Protein AF-A0A954TWH6-F1 (afdb_monomer_lite)

Foldseek 3Di:
DEVPPDALCDDVVNQCQVPRSHHYPVSVVNCVVVVNPPPDDDDPPPPPPPPVVVVVVVVVVVVVVVVVVVVVVVVVVVVVVD

pLDDT: mean 85.71, std 11.18, range [54.53, 97.25]

Sequence (82 aa):
EYEDEIAENSTWADGDWNGDGEFGSSDFVLAFTSGGYEQGPRLAVASVPEPAGTTLYLLGILGLSCVRRSAVLRSTHRSDLA

Structure (mmCIF, N/CA/C/O backbone):
data_AF-A0A954TWH6-F1
#
_entry.id   AF-A0A954TWH6-F1
#
loop_
_atom_site.group_PDB
_atom_site.id
_atom_site.type_symbol
_atom_site.label_atom_id
_atom_site.label_alt_id
_atom_site.label_comp_id
_atom_site.label_asym_id
_atom_site.label_entity_id
_atom_site.label_seq_id
_atom_site.pdbx_PDB_ins_code
_atom_site.Cartn_x
_atom_site.Cartn_y
_atom_site.Cartn_z
_atom_site.occupancy
_atom_site.B_iso_or_equiv
_atom_site.auth_seq_id
_atom_site.auth_comp_id
_atom_site.auth_asym_id
_atom_site.auth_atom_id
_atom_site.pdbx_PDB_model_num
ATOM 1 N N . GLU A 1 1 ? 16.008 0.664 -7.071 1.00 83.69 1 GLU A N 1
ATOM 2 C CA . GLU A 1 1 ? 14.806 -0.104 -6.730 1.00 83.69 1 GLU A CA 1
ATOM 3 C C . GLU A 1 1 ? 14.520 -1.230 -7.715 1.00 83.69 1 GLU A C 1
ATOM 5 O O . GLU A 1 1 ? 14.485 -2.362 -7.276 1.00 83.69 1 GLU A O 1
ATOM 10 N N . TYR A 1 2 ? 14.365 -1.011 -9.032 1.00 94.94 2 TYR A N 1
ATOM 11 C CA . TYR A 1 2 ? 14.096 -2.156 -9.924 1.00 94.94 2 TYR A CA 1
ATOM 12 C C . TYR A 1 2 ? 15.296 -3.112 -10.042 1.00 94.94 2 TYR A C 1
ATOM 14 O O . TYR A 1 2 ? 16.311 -2.715 -10.619 1.00 94.94 2 TYR A O 1
ATOM 22 N N . GLU A 1 3 ? 15.137 -4.349 -9.555 1.00 93.00 3 GLU A N 1
ATOM 23 C CA . GLU A 1 3 ? 16.105 -5.459 -9.663 1.00 93.00 3 GLU A CA 1
ATOM 24 C C . GLU A 1 3 ? 17.567 -5.016 -9.430 1.00 93.00 3 GLU A C 1
ATOM 26 O O . GLU A 1 3 ? 18.456 -5.294 -10.235 1.00 93.00 3 GLU A O 1
ATOM 31 N N . ASP A 1 4 ? 17.819 -4.285 -8.340 1.00 93.31 4 ASP A N 1
ATOM 32 C CA . ASP A 1 4 ? 19.125 -3.673 -8.051 1.00 93.31 4 ASP A CA 1
ATOM 33 C C . ASP A 1 4 ? 19.985 -4.431 -7.023 1.00 93.31 4 ASP A C 1
ATOM 35 O O . ASP A 1 4 ? 21.062 -3.960 -6.655 1.00 93.31 4 ASP A O 1
ATOM 39 N N . GLU A 1 5 ? 19.532 -5.620 -6.612 1.00 91.06 5 GLU A N 1
ATOM 40 C CA . GLU A 1 5 ? 20.193 -6.527 -5.662 1.00 91.06 5 GLU A CA 1
ATOM 41 C C . GLU A 1 5 ? 20.245 -6.019 -4.206 1.00 91.06 5 GLU A C 1
ATOM 43 O O . GLU A 1 5 ? 20.918 -6.629 -3.365 1.00 91.06 5 GLU A O 1
ATOM 48 N N . ILE A 1 6 ? 19.527 -4.940 -3.872 1.00 93.31 6 ILE A N 1
ATOM 49 C CA . ILE A 1 6 ? 19.413 -4.437 -2.500 1.00 93.31 6 ILE A CA 1
ATOM 50 C C . ILE A 1 6 ? 18.111 -4.935 -1.878 1.00 93.31 6 ILE A C 1
ATOM 52 O O . ILE A 1 6 ? 17.046 -4.376 -2.105 1.00 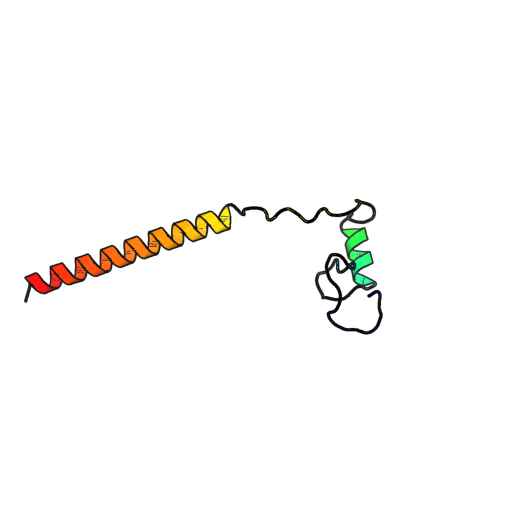93.31 6 ILE A O 1
ATOM 56 N N . ALA A 1 7 ? 18.231 -5.948 -1.024 1.00 92.62 7 ALA A N 1
ATOM 57 C CA . ALA A 1 7 ? 17.066 -6.582 -0.429 1.00 92.62 7 ALA A CA 1
ATOM 58 C C . ALA A 1 7 ? 16.275 -5.668 0.533 1.00 92.62 7 ALA A C 1
ATOM 60 O O . ALA A 1 7 ? 16.864 -4.918 1.319 1.00 92.62 7 ALA A O 1
ATOM 61 N N . GLU A 1 8 ? 14.953 -5.827 0.524 1.00 93.75 8 GLU A N 1
ATOM 62 C CA . GLU A 1 8 ? 13.948 -5.240 1.413 1.00 93.75 8 GLU A CA 1
ATOM 63 C C . GLU A 1 8 ? 13.970 -3.702 1.451 1.00 93.75 8 GLU A C 1
ATOM 65 O O . GLU A 1 8 ? 13.700 -3.086 2.489 1.00 93.75 8 GLU A O 1
ATOM 70 N N . ASN A 1 9 ? 14.320 -3.059 0.333 1.00 95.19 9 ASN A N 1
ATOM 71 C CA . ASN A 1 9 ? 14.417 -1.600 0.257 1.00 95.19 9 ASN A CA 1
ATOM 72 C C . ASN A 1 9 ? 13.215 -0.919 -0.418 1.00 95.19 9 ASN A C 1
ATOM 74 O O . ASN A 1 9 ? 13.167 0.312 -0.446 1.00 95.19 9 ASN A O 1
ATOM 78 N N . SER A 1 10 ? 12.271 -1.693 -0.956 1.00 95.19 10 SER A N 1
ATOM 79 C CA . SER A 1 10 ? 11.164 -1.169 -1.747 1.00 95.19 10 SER A CA 1
ATOM 80 C C . SER A 1 10 ? 9.883 -1.076 -0.926 1.00 95.19 10 SER A C 1
ATOM 82 O O . SER A 1 10 ? 9.581 -1.894 -0.059 1.00 95.19 10 SER A O 1
ATOM 84 N N . THR A 1 11 ? 9.110 -0.031 -1.194 1.00 92.62 11 THR A N 1
ATOM 85 C CA . THR A 1 11 ? 7.787 0.181 -0.614 1.00 92.62 11 THR A CA 1
ATOM 86 C C . THR A 1 11 ? 6.717 0.189 -1.702 1.00 92.62 11 THR A C 1
ATOM 88 O O . THR A 1 11 ? 6.996 0.254 -2.900 1.00 92.62 11 THR A O 1
ATOM 91 N N . TRP A 1 12 ? 5.450 0.246 -1.288 1.00 89.81 12 TRP A N 1
ATOM 92 C CA . TRP A 1 12 ? 4.317 0.486 -2.188 1.00 89.81 12 TRP A CA 1
ATOM 93 C C . TRP A 1 12 ? 4.499 1.703 -3.109 1.00 89.81 12 TRP A C 1
ATOM 95 O O . TRP A 1 12 ? 3.918 1.739 -4.192 1.00 89.81 12 TRP A O 1
ATOM 105 N N . ALA A 1 13 ? 5.245 2.723 -2.667 1.00 89.00 13 ALA A N 1
ATOM 106 C CA . ALA A 1 13 ? 5.513 3.913 -3.470 1.00 89.00 13 ALA A CA 1
ATOM 107 C C . ALA A 1 13 ? 6.572 3.664 -4.556 1.00 89.00 13 ALA A C 1
ATOM 109 O O . ALA A 1 13 ? 6.528 4.318 -5.597 1.00 89.00 13 ALA A O 1
ATOM 110 N N . ASP A 1 14 ? 7.479 2.716 -4.318 1.00 91.06 14 ASP A N 1
ATOM 111 C CA . ASP A 1 14 ? 8.582 2.361 -5.215 1.00 91.06 14 ASP A CA 1
ATOM 112 C C . ASP A 1 14 ? 8.152 1.353 -6.287 1.00 91.06 14 ASP A C 1
ATOM 114 O O . ASP A 1 14 ? 8.768 1.282 -7.348 1.00 91.06 14 ASP A O 1
ATOM 118 N N . GLY A 1 15 ? 7.047 0.639 -6.052 1.00 90.81 15 GLY A N 1
ATOM 119 C CA . GLY A 1 15 ? 6.474 -0.309 -7.006 1.00 90.81 15 GLY A CA 1
ATOM 120 C C . GLY A 1 15 ? 6.341 -1.738 -6.491 1.00 90.81 15 GLY A C 1
ATOM 121 O O . GLY A 1 15 ? 6.053 -2.608 -7.304 1.00 90.81 15 GLY A O 1
ATOM 122 N N . ASP A 1 16 ? 6.494 -1.977 -5.188 1.00 94.56 16 ASP A N 1
ATOM 123 C CA . ASP A 1 16 ? 6.223 -3.270 -4.546 1.00 94.56 16 ASP A CA 1
ATOM 124 C C . ASP A 1 16 ? 4.701 -3.533 -4.516 1.00 94.56 16 ASP A C 1
ATOM 126 O O . ASP A 1 16 ? 3.966 -3.070 -3.636 1.00 94.56 16 ASP A O 1
ATOM 130 N N . TRP A 1 17 ? 4.191 -4.189 -5.559 1.00 93.88 17 TRP A N 1
ATOM 131 C CA . TRP A 1 17 ? 2.769 -4.496 -5.720 1.00 93.88 17 TRP A CA 1
ATOM 132 C C . TRP A 1 17 ? 2.366 -5.754 -4.964 1.00 93.88 17 TRP A C 1
ATOM 134 O O . TRP A 1 17 ? 1.186 -5.888 -4.614 1.00 93.88 17 TRP A O 1
ATOM 144 N N . ASN A 1 18 ? 3.292 -6.696 -4.782 1.00 95.19 18 ASN A N 1
ATOM 145 C CA . ASN A 1 18 ? 3.024 -7.976 -4.131 1.00 95.19 18 ASN A CA 1
ATOM 146 C C . ASN A 1 18 ? 3.291 -7.948 -2.610 1.00 95.19 18 ASN A C 1
ATOM 148 O O . ASN A 1 18 ? 2.816 -8.843 -1.905 1.00 95.19 18 ASN A O 1
ATOM 152 N N . GLY A 1 19 ? 3.930 -6.892 -2.107 1.00 94.69 19 GLY A N 1
ATOM 153 C CA . GLY A 1 19 ? 4.234 -6.660 -0.702 1.00 94.69 19 GLY A CA 1
ATOM 154 C C . GLY A 1 19 ? 5.423 -7.471 -0.188 1.00 94.69 19 GLY A C 1
ATOM 155 O O . GLY A 1 19 ? 5.428 -7.795 1.004 1.00 94.69 19 GLY A O 1
ATOM 156 N N . ASP A 1 20 ? 6.355 -7.873 -1.054 1.00 95.44 20 ASP A N 1
ATOM 157 C CA . ASP A 1 20 ? 7.520 -8.683 -0.679 1.00 95.44 20 ASP A CA 1
ATOM 158 C C . ASP A 1 20 ? 8.771 -7.862 -0.323 1.00 95.44 20 ASP A C 1
ATOM 160 O O . ASP A 1 20 ? 9.756 -8.437 0.140 1.00 95.44 20 ASP A O 1
ATOM 164 N N . GLY A 1 21 ? 8.696 -6.531 -0.423 1.00 95.25 21 GLY A N 1
ATOM 165 C CA . GLY A 1 21 ? 9.792 -5.619 -0.105 1.00 95.25 21 GLY A CA 1
ATOM 166 C C . GLY A 1 21 ? 10.771 -5.387 -1.256 1.00 95.25 21 GLY A C 1
ATOM 167 O O . GLY A 1 21 ? 11.743 -4.654 -1.063 1.00 95.25 21 GLY A O 1
ATOM 168 N N . GLU A 1 22 ? 10.511 -5.952 -2.437 1.00 96.38 22 GLU A N 1
ATOM 169 C CA . GLU A 1 22 ? 11.289 -5.756 -3.658 1.00 96.38 22 GLU A CA 1
ATOM 170 C C . GLU A 1 22 ? 10.455 -5.074 -4.740 1.00 96.38 22 GLU A C 1
ATOM 172 O O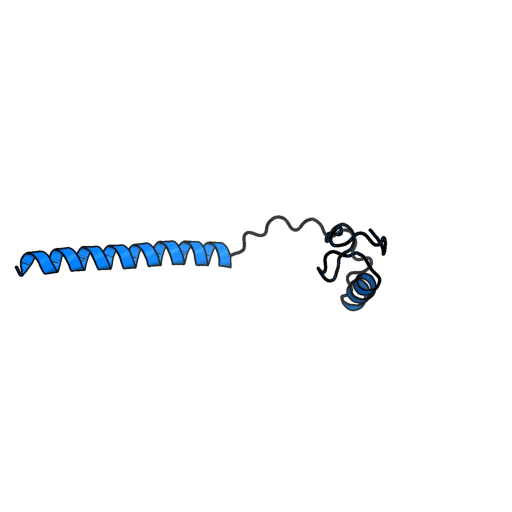 . GLU A 1 22 ? 9.232 -5.179 -4.785 1.00 96.38 22 GLU A O 1
ATOM 177 N N . PHE A 1 23 ? 11.127 -4.382 -5.660 1.00 96.31 23 PHE A N 1
ATOM 178 C CA . PHE A 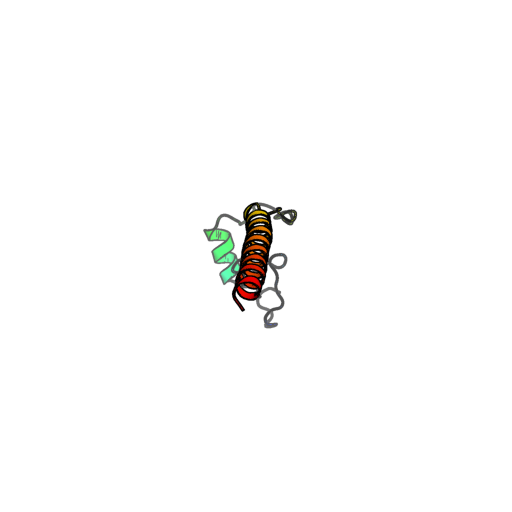1 23 ? 10.505 -3.979 -6.913 1.00 96.31 23 PHE A CA 1
ATOM 179 C C . PHE A 1 23 ? 11.087 -4.796 -8.066 1.00 96.31 23 PHE A C 1
ATOM 181 O O . PHE A 1 23 ? 12.232 -4.597 -8.484 1.00 96.31 23 PHE A O 1
ATOM 188 N N . GLY A 1 24 ? 10.285 -5.709 -8.615 1.00 95.50 24 GLY A N 1
ATOM 189 C CA . GLY A 1 24 ? 10.732 -6.610 -9.668 1.00 95.50 24 GLY A CA 1
ATOM 190 C C . GLY A 1 24 ? 9.667 -7.000 -10.686 1.00 95.50 24 GLY A C 1
ATOM 191 O O . GLY A 1 24 ? 8.556 -6.472 -10.766 1.00 95.50 24 GLY A O 1
ATOM 192 N N . SER A 1 25 ? 10.030 -7.966 -11.527 1.00 96.69 25 SER A N 1
ATOM 193 C CA . SER A 1 25 ? 9.169 -8.445 -12.612 1.00 96.69 25 SER A CA 1
ATOM 194 C C . SER A 1 25 ? 7.819 -9.009 -12.132 1.00 96.69 25 SER A C 1
ATOM 196 O O . SER A 1 25 ? 6.812 -8.909 -12.841 1.00 96.69 25 SER A O 1
ATOM 198 N N . SER A 1 26 ? 7.770 -9.601 -10.934 1.00 96.56 26 SER A N 1
ATOM 199 C CA . SER A 1 26 ? 6.539 -10.117 -10.317 1.00 96.56 26 SER A CA 1
ATOM 200 C C . SER A 1 26 ? 5.514 -9.022 -10.038 1.00 96.56 26 SER A C 1
ATOM 202 O O . SER A 1 26 ? 4.316 -9.251 -10.229 1.00 96.56 26 SER A O 1
ATOM 204 N N . ASP A 1 27 ? 5.970 -7.829 -9.661 1.00 96.38 27 ASP A N 1
ATOM 205 C CA . ASP A 1 27 ? 5.112 -6.681 -9.379 1.00 96.38 27 ASP A CA 1
ATOM 206 C C . ASP A 1 27 ? 4.400 -6.194 -10.624 1.00 96.38 27 ASP A C 1
ATOM 208 O O . ASP A 1 27 ? 3.203 -5.914 -10.586 1.00 96.38 27 ASP A O 1
ATOM 212 N N . PHE A 1 28 ? 5.092 -6.188 -11.765 1.00 95.38 28 PHE A N 1
ATOM 213 C CA . PHE A 1 28 ? 4.464 -5.865 -13.041 1.00 95.38 28 PHE A CA 1
ATOM 214 C C . PHE A 1 28 ? 3.359 -6.855 -13.396 1.00 95.38 28 PHE A C 1
ATOM 216 O O . PHE A 1 28 ? 2.261 -6.443 -13.774 1.00 95.38 28 PHE A O 1
ATOM 223 N N . VAL A 1 29 ? 3.604 -8.159 -13.236 1.00 96.81 29 VAL A N 1
ATOM 224 C CA . VAL A 1 29 ? 2.574 -9.176 -13.494 1.00 96.81 29 VAL A CA 1
ATOM 225 C C . VAL A 1 29 ? 1.359 -8.935 -12.602 1.00 96.81 29 VAL A C 1
ATOM 227 O O . VAL A 1 29 ? 0.228 -8.971 -13.095 1.00 96.81 29 VAL A O 1
ATOM 230 N N . LEU A 1 30 ? 1.564 -8.634 -11.318 1.00 96.31 30 LEU A N 1
ATOM 231 C CA . LEU A 1 30 ? 0.470 -8.359 -10.392 1.00 96.31 30 LEU A CA 1
ATOM 232 C C . LEU A 1 30 ? -0.256 -7.046 -10.720 1.00 96.31 30 LEU A C 1
ATOM 234 O O . LEU A 1 30 ? -1.487 -7.008 -10.713 1.00 96.31 30 LEU A O 1
ATOM 238 N N . ALA A 1 31 ? 0.468 -5.988 -11.080 1.00 94.19 31 ALA A N 1
ATOM 239 C CA . ALA A 1 31 ? -0.095 -4.698 -11.474 1.00 94.19 31 ALA A CA 1
ATOM 240 C C . ALA A 1 31 ? -0.973 -4.808 -12.729 1.00 94.19 31 ALA A C 1
ATOM 242 O O . ALA A 1 31 ? -2.070 -4.243 -12.777 1.00 94.19 31 ALA A O 1
ATOM 243 N N . PHE A 1 32 ? -0.530 -5.575 -13.729 1.00 95.44 32 PHE A N 1
ATOM 244 C CA . PHE A 1 32 ? -1.303 -5.819 -14.945 1.00 95.44 32 PHE A CA 1
ATOM 245 C C . PHE A 1 32 ? -2.508 -6.723 -14.687 1.00 95.44 32 PHE A C 1
ATOM 247 O O . PHE A 1 32 ? -3.618 -6.408 -15.114 1.00 95.44 32 PHE A O 1
ATOM 254 N N . THR A 1 33 ? -2.317 -7.834 -13.973 1.00 97.25 33 THR A N 1
ATOM 255 C CA . THR A 1 33 ? -3.393 -8.815 -13.742 1.00 97.25 33 THR A CA 1
ATOM 256 C C . THR A 1 33 ? -4.464 -8.305 -12.781 1.00 97.25 33 THR A C 1
ATOM 258 O O . THR A 1 33 ? -5.630 -8.667 -12.929 1.00 97.25 33 THR A O 1
ATOM 261 N N . SER A 1 34 ? -4.109 -7.415 -11.851 1.00 93.75 34 SER A N 1
ATOM 262 C CA . SER A 1 34 ? -5.063 -6.734 -10.965 1.00 93.75 34 SER A CA 1
ATOM 263 C C . SER A 1 34 ? -5.759 -5.522 -11.603 1.00 93.75 34 SER A C 1
ATOM 265 O O . SER A 1 34 ? -6.633 -4.930 -10.972 1.00 93.75 34 SER A O 1
ATOM 267 N N . GLY A 1 35 ? -5.405 -5.144 -12.841 1.00 92.12 35 GLY A N 1
ATOM 268 C CA . GLY A 1 35 ? -5.976 -3.978 -13.531 1.00 92.12 35 GLY A CA 1
ATOM 269 C C . GLY A 1 35 ? -5.527 -2.632 -12.955 1.00 92.12 35 GLY A C 1
ATOM 270 O O . GLY A 1 35 ? -6.170 -1.608 -13.175 1.00 92.12 35 GLY A O 1
ATOM 271 N N . GLY A 1 36 ? -4.441 -2.633 -12.188 1.00 88.62 36 GLY A N 1
ATOM 272 C CA . GLY A 1 36 ? -3.930 -1.467 -11.490 1.00 88.62 36 GLY A CA 1
ATOM 273 C C . GLY A 1 36 ? -2.949 -0.608 -12.297 1.00 88.62 36 GLY A C 1
ATOM 274 O O . GLY A 1 36 ? -2.665 0.525 -11.907 1.00 88.62 36 GLY A O 1
ATOM 275 N N . TYR A 1 37 ? -2.456 -1.123 -13.425 1.00 90.81 37 TYR A N 1
ATOM 276 C CA . TYR A 1 37 ? -1.623 -0.371 -14.362 1.00 90.81 37 TYR A CA 1
ATOM 277 C C . TYR A 1 37 ? -2.378 0.827 -14.958 1.00 90.81 37 TYR A C 1
ATOM 279 O O . TYR A 1 37 ? -3.567 0.733 -15.260 1.00 90.81 37 TYR A O 1
ATOM 287 N N . GLU A 1 38 ? -1.683 1.959 -15.104 1.00 91.12 38 GLU A N 1
ATOM 288 C CA . GLU A 1 38 ? -2.220 3.222 -15.644 1.00 91.12 38 GLU A CA 1
ATOM 289 C C . GLU A 1 38 ? -3.456 3.798 -14.919 1.00 91.12 38 GLU A C 1
ATOM 291 O O . GLU A 1 38 ? -4.080 4.736 -15.407 1.00 91.12 38 GLU A O 1
ATOM 296 N N . GLN A 1 39 ? -3.770 3.339 -13.702 1.00 88.50 39 GLN A N 1
ATOM 297 C CA . GLN A 1 39 ? -4.859 3.904 -12.884 1.00 88.50 39 GLN A CA 1
ATOM 298 C C . GLN A 1 39 ? -4.509 5.258 -12.231 1.00 88.50 39 GLN A C 1
ATOM 300 O O . GLN A 1 39 ? -5.320 5.841 -11.511 1.00 88.50 39 GLN A O 1
ATOM 305 N N . GLY A 1 40 ? -3.307 5.779 -12.491 1.00 82.94 40 GLY A N 1
ATOM 306 C CA . GLY A 1 40 ? -2.783 6.998 -11.882 1.00 82.94 40 GLY A CA 1
ATOM 307 C C . GLY A 1 40 ? -2.272 6.791 -10.448 1.00 82.94 40 GLY A C 1
ATOM 308 O O . GLY A 1 40 ? -2.253 5.668 -9.939 1.00 82.94 40 GLY A O 1
ATOM 309 N N . PRO A 1 41 ? -1.814 7.868 -9.785 1.00 78.69 41 PRO A N 1
ATOM 310 C CA . PRO A 1 41 ? -1.295 7.786 -8.427 1.00 78.69 41 PRO A CA 1
ATOM 311 C C . PRO A 1 41 ? -2.372 7.297 -7.460 1.00 78.69 41 PRO A C 1
ATOM 313 O O . PRO A 1 41 ? -3.436 7.912 -7.335 1.00 78.69 41 PRO A O 1
ATOM 316 N N . ARG A 1 42 ? -2.076 6.230 -6.711 1.00 73.44 42 ARG A N 1
ATOM 317 C CA . ARG A 1 42 ? -2.853 5.908 -5.514 1.00 73.44 42 ARG A CA 1
ATOM 318 C C . ARG A 1 42 ? -2.596 7.021 -4.511 1.00 73.44 42 ARG A C 1
ATOM 320 O O . ARG A 1 42 ? -1.500 7.132 -3.969 1.00 73.44 42 ARG A O 1
ATOM 327 N N . LEU A 1 43 ? -3.593 7.875 -4.291 1.00 74.69 43 LEU A N 1
ATOM 328 C CA . LEU A 1 43 ? -3.538 8.818 -3.182 1.00 74.69 43 LEU A CA 1
ATOM 329 C C . LEU A 1 43 ? -3.313 7.999 -1.914 1.00 74.69 43 LEU A C 1
ATOM 331 O O . LEU A 1 43 ? -3.992 6.987 -1.729 1.00 74.69 43 LEU A O 1
ATOM 335 N N . ALA A 1 44 ? -2.363 8.417 -1.072 1.00 66.31 44 ALA A N 1
ATOM 336 C CA . ALA A 1 44 ? -2.199 7.842 0.254 1.00 66.31 44 AL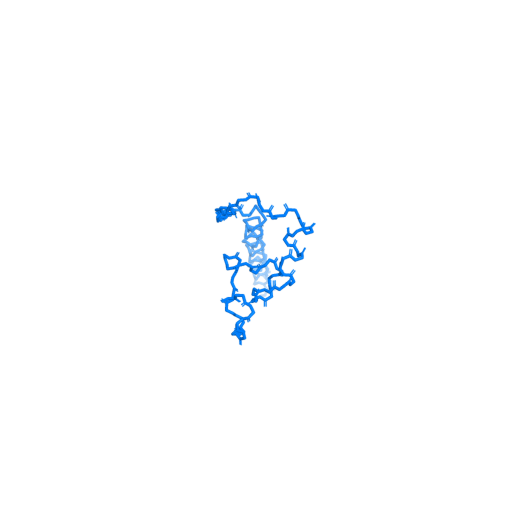A A CA 1
ATOM 337 C C . ALA A 1 44 ? -3.587 7.816 0.897 1.00 66.31 44 ALA A C 1
ATOM 339 O O . ALA A 1 44 ? -4.181 8.874 1.126 1.00 66.31 44 ALA A O 1
ATOM 340 N N . VAL A 1 45 ? -4.152 6.616 1.054 1.00 63.59 45 VAL A N 1
ATOM 341 C CA . VAL A 1 45 ? -5.504 6.463 1.577 1.00 63.59 45 VAL A CA 1
ATOM 342 C C . VAL A 1 45 ? -5.444 7.079 2.965 1.00 63.59 45 VAL A C 1
ATOM 344 O O . VAL A 1 45 ? -4.705 6.591 3.821 1.00 63.59 45 VAL A O 1
ATOM 347 N N . ALA A 1 46 ? -6.127 8.215 3.147 1.00 61.81 46 ALA A N 1
ATOM 348 C CA . ALA A 1 46 ? -6.208 8.884 4.438 1.00 61.81 46 ALA A CA 1
ATOM 349 C C . ALA A 1 46 ? -6.555 7.818 5.470 1.00 61.81 46 ALA A C 1
ATOM 351 O O . ALA A 1 46 ? -7.443 7.015 5.185 1.00 61.81 46 ALA A O 1
ATOM 352 N N . SER A 1 47 ? -5.830 7.779 6.593 1.00 59.69 47 SER A N 1
ATOM 353 C CA . SER A 1 47 ? -6.001 6.775 7.644 1.00 59.69 47 SER A CA 1
ATOM 354 C C . SER A 1 47 ? -7.487 6.534 7.882 1.00 59.69 47 SER A C 1
ATOM 356 O O . SER A 1 47 ? -8.176 7.356 8.488 1.00 59.69 47 SER A O 1
ATOM 358 N N . VAL A 1 48 ? -8.000 5.441 7.314 1.00 60.22 48 VAL A N 1
ATOM 359 C CA . VAL A 1 48 ? -9.427 5.149 7.350 1.00 60.22 48 VAL A CA 1
ATOM 360 C C . VAL A 1 48 ? -9.709 4.796 8.801 1.00 60.22 48 VAL A C 1
ATOM 362 O O . VAL A 1 48 ? -9.095 3.858 9.313 1.00 60.22 48 VAL A O 1
ATOM 365 N N . PRO A 1 49 ? -10.581 5.530 9.512 1.00 66.25 49 PRO A N 1
ATOM 366 C CA . PRO A 1 49 ? -10.984 5.123 10.844 1.00 66.25 49 PRO A CA 1
ATOM 367 C C . PRO A 1 49 ? -11.748 3.811 10.687 1.00 66.25 49 PRO A C 1
ATOM 369 O O . PRO A 1 49 ? -12.914 3.813 10.292 1.00 66.25 49 PRO A O 1
ATOM 372 N N . GLU A 1 50 ? -11.088 2.676 10.911 1.00 75.88 50 GLU A N 1
ATOM 373 C CA . GLU A 1 50 ? -11.756 1.403 10.690 1.00 75.88 50 GLU A CA 1
ATOM 374 C C 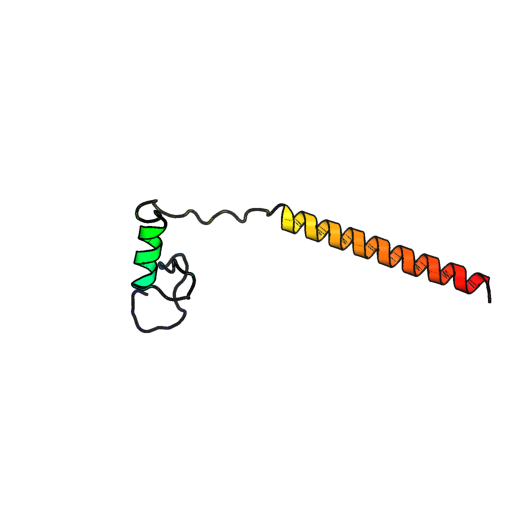. GLU A 1 50 ? -12.829 1.209 11.777 1.00 75.88 50 GLU A C 1
ATOM 376 O O . GLU A 1 50 ? -12.508 1.209 12.977 1.00 75.88 50 GLU A O 1
ATOM 381 N N . PRO A 1 51 ? -14.115 1.039 11.404 1.00 72.81 51 PRO A N 1
ATOM 382 C CA . PRO A 1 51 ? -15.213 0.910 12.366 1.00 72.81 51 PRO A CA 1
ATOM 383 C C . PRO A 1 51 ? -15.029 -0.307 13.283 1.00 72.81 51 PRO A C 1
ATOM 385 O O . PRO A 1 51 ? -15.498 -0.321 14.422 1.00 72.81 51 PRO A O 1
ATOM 388 N N . ALA A 1 52 ? -14.304 -1.326 12.819 1.00 82.50 52 ALA A N 1
ATOM 389 C CA . ALA A 1 52 ? -14.001 -2.516 13.598 1.00 82.50 52 ALA A CA 1
ATOM 390 C C . ALA A 1 52 ? -13.011 -2.237 14.741 1.00 82.50 52 ALA A C 1
ATOM 392 O O . ALA A 1 52 ? -13.234 -2.708 15.853 1.00 82.50 52 ALA A O 1
ATOM 393 N N . GLY A 1 53 ? -11.964 -1.435 14.515 1.00 83.31 53 GLY A N 1
ATOM 394 C CA . GLY A 1 53 ? -10.962 -1.125 15.543 1.00 83.31 53 GLY A CA 1
ATOM 395 C C . GLY A 1 53 ? -11.558 -0.354 16.722 1.00 83.31 53 GLY A C 1
ATOM 396 O O . GLY A 1 53 ? -11.337 -0.699 17.883 1.00 83.31 53 GLY A O 1
ATOM 397 N N . THR A 1 54 ? -12.407 0.632 16.429 1.00 85.25 54 THR A N 1
ATOM 398 C CA . THR A 1 54 ? -13.178 1.357 17.453 1.00 85.25 54 THR A CA 1
ATOM 399 C C . THR A 1 54 ? -14.172 0.446 18.170 1.00 85.25 54 THR A C 1
ATOM 401 O O . THR A 1 54 ? -14.266 0.491 19.396 1.00 85.25 54 THR A O 1
ATOM 404 N N . THR A 1 55 ? -14.861 -0.436 17.441 1.00 89.81 55 THR A N 1
ATOM 405 C CA . THR A 1 55 ? -15.787 -1.410 18.039 1.00 89.81 55 THR A CA 1
ATOM 406 C C . THR A 1 55 ? -15.068 -2.368 18.994 1.00 89.81 55 THR A C 1
ATOM 408 O O . THR A 1 55 ? -15.508 -2.547 20.129 1.00 89.81 55 THR A O 1
ATOM 411 N N . LEU A 1 56 ? -13.934 -2.945 18.584 1.00 89.56 56 LEU A N 1
ATOM 412 C CA . LEU A 1 56 ? -13.139 -3.853 19.417 1.00 89.56 56 LEU A CA 1
ATOM 413 C C . LEU A 1 56 ? -12.576 -3.149 20.654 1.00 89.56 56 LEU A C 1
ATOM 415 O O . LEU A 1 56 ? -12.619 -3.709 21.750 1.00 89.56 56 LEU A O 1
ATOM 419 N N . TYR A 1 57 ? -12.110 -1.909 20.504 1.00 90.12 57 TYR A N 1
ATOM 420 C CA . TYR A 1 57 ? -11.629 -1.102 21.621 1.00 90.12 57 TYR A CA 1
ATOM 421 C C . TYR A 1 57 ? -12.727 -0.861 22.670 1.00 90.12 57 TYR A C 1
ATOM 423 O O . TYR A 1 57 ? -12.517 -1.093 23.864 1.00 90.12 57 TYR A O 1
ATOM 431 N N . LEU A 1 58 ? -13.930 -0.473 22.234 1.00 93.00 58 LEU A N 1
ATOM 432 C CA . LEU A 1 58 ? -15.068 -0.245 23.129 1.00 93.00 58 LEU A CA 1
ATOM 433 C C . LEU A 1 58 ? -15.550 -1.538 23.803 1.00 93.00 58 LEU A C 1
ATOM 435 O O . LEU A 1 58 ? -15.805 -1.541 25.010 1.00 93.00 58 LEU A O 1
ATOM 439 N N . LEU A 1 59 ? -15.624 -2.647 23.060 1.00 94.62 59 LEU A N 1
ATOM 440 C CA . LEU A 1 59 ? -15.965 -3.960 23.616 1.00 94.62 59 LEU A CA 1
ATOM 441 C C . LEU A 1 59 ? -14.940 -4.419 24.661 1.00 94.62 59 LEU A C 1
ATOM 443 O O . LEU A 1 59 ? -15.328 -4.932 25.712 1.00 94.62 59 LEU A O 1
ATOM 447 N N . GLY A 1 60 ? -13.649 -4.180 24.418 1.00 94.12 60 GLY A N 1
ATOM 448 C CA . GLY A 1 60 ? -12.578 -4.463 25.372 1.00 94.12 60 GLY A CA 1
ATOM 449 C C . GLY A 1 60 ? -12.751 -3.703 26.689 1.00 94.12 60 GLY A C 1
ATOM 450 O 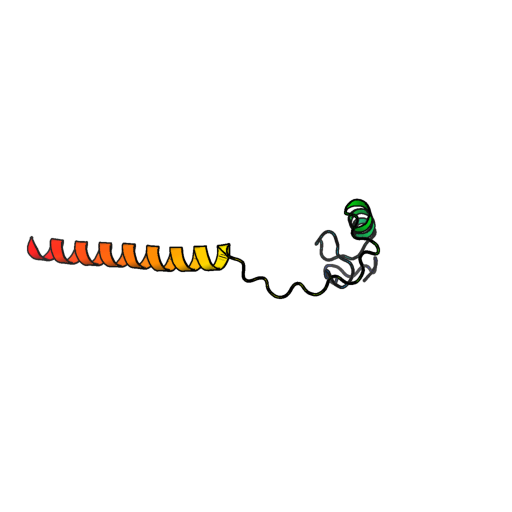O . GLY A 1 60 ? -12.718 -4.309 27.763 1.00 94.12 60 GLY A O 1
ATOM 451 N N . ILE A 1 61 ? -13.014 -2.392 26.623 1.00 95.56 61 ILE A N 1
ATOM 452 C CA . ILE A 1 61 ? -13.257 -1.554 27.812 1.00 95.56 61 ILE A CA 1
ATOM 453 C C . ILE A 1 61 ? -14.486 -2.041 28.591 1.00 95.56 61 ILE A C 1
ATOM 455 O O . ILE A 1 61 ? -14.447 -2.141 29.825 1.00 95.56 61 ILE A O 1
ATOM 459 N N . LEU A 1 62 ? -15.577 -2.361 27.890 1.00 95.25 62 LEU A N 1
ATOM 460 C CA . LEU A 1 62 ? -16.817 -2.827 28.510 1.00 95.25 62 LEU A CA 1
ATOM 461 C C . LEU A 1 62 ? -16.610 -4.181 29.208 1.00 95.25 62 LEU A C 1
ATOM 463 O O . LEU A 1 62 ? -16.974 -4.340 30.375 1.00 95.25 62 LEU A O 1
ATOM 467 N N . GLY A 1 63 ? -15.957 -5.127 28.527 1.00 94.44 63 GLY A N 1
ATOM 468 C CA . GLY A 1 63 ? -15.633 -6.448 29.064 1.00 94.44 63 GLY A CA 1
ATOM 469 C C . GLY A 1 63 ? -14.767 -6.368 30.322 1.00 94.44 63 GLY A C 1
ATOM 470 O O . GLY A 1 63 ? -15.119 -6.946 31.353 1.00 94.44 63 GLY A O 1
ATOM 471 N N . LEU A 1 64 ? -13.691 -5.573 30.290 1.00 93.12 64 LEU A N 1
ATOM 472 C CA . LEU A 1 64 ? -12.827 -5.323 31.453 1.00 93.12 64 LEU A CA 1
ATOM 473 C C . LEU A 1 64 ? -13.611 -4.747 32.641 1.00 93.12 64 LEU A C 1
ATOM 475 O O . LEU A 1 64 ? -13.406 -5.154 33.788 1.00 93.12 64 LEU A O 1
ATOM 479 N N . SER A 1 65 ? -14.539 -3.829 32.376 1.00 91.44 65 SER A N 1
ATOM 480 C CA . SER A 1 65 ? -15.374 -3.195 33.402 1.00 91.44 65 SER A CA 1
ATOM 481 C C . SER A 1 65 ? -16.355 -4.183 34.048 1.00 91.44 65 SER A C 1
ATOM 483 O O . SER A 1 65 ? -16.501 -4.201 35.274 1.00 91.44 65 SER A O 1
ATOM 485 N N . CYS A 1 66 ? -16.989 -5.050 33.251 1.00 88.75 66 CYS A N 1
ATOM 486 C CA . CYS A 1 66 ? -17.886 -6.104 33.733 1.00 88.75 66 CYS A CA 1
ATOM 487 C C . CYS A 1 66 ? -17.152 -7.162 34.570 1.00 88.75 66 CYS A C 1
ATOM 489 O O . CYS A 1 66 ? -17.639 -7.555 35.637 1.00 88.75 66 CYS A O 1
ATOM 491 N N . VAL A 1 67 ? -15.963 -7.590 34.132 1.00 87.75 67 VAL A N 1
ATOM 492 C CA . VAL A 1 67 ? -15.135 -8.561 34.866 1.00 87.75 67 VAL A CA 1
ATOM 493 C C . VAL A 1 67 ? -14.676 -7.979 36.204 1.00 87.75 67 VAL A C 1
ATOM 495 O O . VAL A 1 67 ? -14.829 -8.627 37.241 1.00 87.75 67 VAL A O 1
ATOM 498 N N . ARG A 1 68 ? -14.204 -6.724 36.220 1.00 84.00 68 ARG A N 1
ATOM 499 C CA . ARG A 1 68 ? -13.777 -6.038 37.452 1.00 84.00 68 ARG A CA 1
ATOM 500 C C . ARG A 1 68 ? -14.911 -5.883 38.462 1.00 84.00 68 ARG A C 1
ATOM 502 O O . ARG A 1 68 ? -14.725 -6.205 39.632 1.00 84.00 68 ARG A O 1
ATOM 509 N N . ARG A 1 69 ? -16.100 -5.454 38.022 1.00 82.25 69 ARG A N 1
ATOM 510 C CA . ARG A 1 69 ? -17.279 -5.339 38.902 1.00 82.25 69 ARG A CA 1
ATOM 511 C C . ARG A 1 69 ? -17.694 -6.687 39.491 1.00 82.25 69 ARG A C 1
ATOM 513 O O . ARG A 1 69 ? -17.989 -6.776 40.679 1.00 82.25 69 ARG A O 1
ATOM 520 N N . SER A 1 70 ? -17.656 -7.741 38.679 1.00 77.38 70 SER A N 1
ATOM 521 C CA . SER A 1 70 ? -18.001 -9.098 39.112 1.00 77.38 70 SER A CA 1
ATOM 522 C C . SER A 1 70 ? -17.017 -9.667 40.136 1.00 77.38 70 SER A C 1
ATOM 524 O O . SER A 1 70 ? -17.425 -10.433 41.005 1.00 77.38 70 SER A O 1
ATOM 526 N N . ALA A 1 71 ? -15.732 -9.322 40.041 1.00 77.62 71 ALA A N 1
ATOM 527 C CA . ALA A 1 71 ? -14.718 -9.751 41.002 1.00 77.62 71 ALA A CA 1
ATOM 528 C C . ALA A 1 71 ? -14.873 -9.044 42.361 1.00 77.62 71 ALA A C 1
ATOM 530 O O . ALA A 1 71 ? -14.799 -9.698 43.398 1.00 77.62 71 ALA A O 1
ATOM 531 N N . VAL A 1 72 ? -15.165 -7.738 42.353 1.00 81.69 72 VAL A N 1
ATOM 532 C CA . VAL A 1 72 ? -15.378 -6.940 43.576 1.00 81.69 72 VAL A CA 1
ATOM 533 C C . VAL A 1 72 ? -16.620 -7.401 44.344 1.00 81.69 72 VAL A C 1
ATOM 535 O O . VAL A 1 72 ? -16.550 -7.622 45.547 1.00 81.69 72 VAL A O 1
ATOM 538 N N . LEU A 1 73 ? -17.746 -7.626 43.658 1.00 76.56 73 LEU A N 1
ATOM 539 C CA . LEU A 1 73 ? -18.980 -8.091 44.312 1.00 76.56 73 LEU A CA 1
ATOM 540 C C . LEU A 1 73 ? -18.833 -9.489 44.943 1.00 76.56 73 LEU A C 1
ATOM 542 O O . LEU A 1 73 ? -19.468 -9.791 45.952 1.00 76.56 73 LEU A O 1
ATOM 546 N N . ARG A 1 74 ? -17.978 -10.351 44.375 1.00 76.31 74 ARG A N 1
ATOM 547 C CA . ARG A 1 74 ? -17.687 -11.679 44.943 1.00 76.31 74 ARG A CA 1
ATOM 548 C C . ARG A 1 74 ? -16.786 -11.611 46.174 1.00 76.31 74 ARG A C 1
ATOM 550 O O . ARG A 1 74 ? -16.884 -12.501 47.015 1.00 76.31 74 ARG A O 1
ATOM 557 N N . SER A 1 75 ? -15.926 -10.596 46.301 1.00 73.06 75 SER A N 1
ATOM 558 C CA . SER A 1 75 ? -15.079 -10.455 47.491 1.00 73.06 75 SER A CA 1
ATOM 559 C C . SER A 1 75 ? -15.880 -9.979 48.701 1.00 73.06 75 SER A C 1
ATOM 561 O O . SER A 1 75 ? -15.665 -10.496 49.791 1.00 73.06 75 SER A O 1
ATOM 563 N N . THR A 1 76 ? -16.834 -9.062 48.510 1.00 72.19 76 THR A N 1
ATOM 564 C CA . THR A 1 76 ? -17.671 -8.525 49.598 1.00 72.19 76 THR A CA 1
ATOM 565 C C . THR A 1 76 ? -18.661 -9.555 50.145 1.00 72.19 76 THR A C 1
ATOM 567 O O . THR A 1 76 ? -18.819 -9.676 51.350 1.00 72.19 76 THR A O 1
ATOM 570 N N . HIS A 1 77 ? -19.263 -10.386 49.288 1.00 71.25 77 HIS A N 1
ATOM 571 C CA . HIS A 1 77 ? -20.168 -11.453 49.743 1.00 71.25 77 HIS A CA 1
ATOM 572 C C . HIS A 1 77 ? -19.442 -12.570 50.525 1.00 71.25 77 HIS A C 1
ATOM 574 O O . HIS A 1 77 ? -20.062 -13.315 51.281 1.00 71.25 77 HIS A O 1
ATOM 580 N N . ARG A 1 78 ? -18.125 -12.739 50.346 1.00 66.69 78 ARG A N 1
ATOM 581 C CA . ARG A 1 78 ? -17.345 -13.766 51.059 1.00 66.69 78 ARG A CA 1
ATOM 582 C C . ARG A 1 78 ? -16.902 -13.309 52.453 1.00 66.69 78 ARG A C 1
ATOM 584 O O . ARG A 1 78 ? -16.698 -14.163 53.306 1.00 66.69 78 ARG A O 1
ATOM 591 N N . SER A 1 79 ? -16.758 -12.001 52.678 1.00 66.56 79 SER A N 1
ATOM 592 C CA . SER A 1 79 ? -16.399 -11.429 53.983 1.00 66.56 79 SER A CA 1
ATOM 593 C C . SER A 1 79 ? -17.555 -11.395 54.985 1.00 66.56 79 SER A C 1
ATOM 595 O O . SER A 1 79 ? -17.286 -11.398 56.176 1.00 66.56 79 SER A O 1
ATOM 597 N N . ASP A 1 80 ? -18.812 -11.421 54.530 1.00 68.75 80 ASP A N 1
ATOM 598 C CA . ASP A 1 80 ? -19.994 -11.387 55.413 1.00 68.75 80 ASP A CA 1
ATOM 599 C C . ASP A 1 80 ? -20.406 -12.777 55.947 1.00 68.75 80 ASP A C 1
ATOM 601 O O . ASP A 1 80 ? -21.334 -12.897 56.744 1.00 68.75 80 ASP A O 1
ATOM 605 N N . LEU A 1 81 ? -19.734 -13.843 55.494 1.00 68.06 81 LEU A N 1
ATOM 606 C CA . LEU A 1 81 ? -20.009 -15.240 55.866 1.00 68.06 81 LEU A CA 1
ATOM 607 C C . LEU A 1 81 ? -18.895 -15.878 56.723 1.00 68.06 81 LEU A C 1
ATOM 609 O O . LEU A 1 81 ? -18.931 -17.091 56.939 1.00 68.06 81 LEU A O 1
ATOM 613 N N . ALA A 1 82 ? -17.906 -15.095 57.164 1.00 54.53 82 ALA A N 1
ATOM 614 C CA . ALA A 1 82 ? -16.783 -15.516 58.009 1.00 54.53 82 ALA A CA 1
ATOM 615 C C . ALA A 1 82 ? -16.847 -14.821 59.373 1.00 54.53 82 ALA A C 1
ATOM 617 O O . ALA A 1 82 ? -16.507 -15.489 60.374 1.00 54.53 82 ALA A O 1
#

Secondary structure (DSSP, 8-state):
-BT-S-TT---TTTT-SSSSS-BSHHHHHHHHHTT-TTS-----------HHHHHHHHHHHHHHHHHHHHHHHHHHHHHTT-

Radius of gyration: 25.6 Å; chains: 1; bounding box: 40×24×74 Å